Protein AF-A0AAE7BRW6-F1 (afdb_monomer)

Radius of gyration: 13.93 Å; Cα contacts (8 Å, |Δi|>4): 105; chains: 1; bounding box: 31×29×33 Å

Mean predicted aligned error: 7.73 Å

Foldseek 3Di:
DVVVVQVVCCVVQVVPDDPFPDWDDEPFWIKTKHWDQDPVRQTWIWIWTDGPPDPDDIDIDIGRDPVRVVVVVVVRND

pLDDT: mean 78.98, std 11.35, range [50.94, 90.56]

Structure (mmCIF, N/CA/C/O backbone):
data_AF-A0AAE7BRW6-F1
#
_entry.id   AF-A0AAE7BRW6-F1
#
loop_
_atom_site.group_PDB
_atom_site.id
_atom_site.type_symbol
_atom_site.label_atom_id
_atom_site.label_alt_id
_atom_site.label_comp_id
_atom_site.label_asym_id
_atom_site.label_entity_id
_atom_site.label_seq_id
_atom_site.pdbx_PDB_ins_code
_atom_site.Cartn_x
_atom_site.Cartn_y
_atom_site.Cartn_z
_atom_site.occupancy
_atom_site.B_iso_or_equiv
_atom_site.auth_seq_id
_atom_site.auth_comp_id
_atom_site.auth_asym_id
_atom_site.auth_atom_id
_atom_site.pdbx_PDB_model_num
ATOM 1 N N . MET A 1 1 ? 9.560 -17.948 -0.773 1.00 54.41 1 MET A N 1
ATOM 2 C CA . MET A 1 1 ? 8.153 -18.408 -0.649 1.00 54.41 1 MET A CA 1
ATOM 3 C C . MET A 1 1 ? 7.189 -17.392 -1.261 1.00 54.41 1 MET A C 1
ATOM 5 O O . MET A 1 1 ? 6.357 -17.806 -2.053 1.00 54.41 1 MET A O 1
ATOM 9 N N . LEU A 1 2 ? 7.366 -16.087 -0.997 1.00 55.78 2 LEU A N 1
ATOM 10 C CA . LEU A 1 2 ? 6.665 -15.002 -1.703 1.00 55.78 2 LEU A CA 1
ATOM 11 C C . LEU A 1 2 ? 6.947 -14.985 -3.214 1.00 55.78 2 LEU A C 1
ATOM 13 O O . LEU A 1 2 ? 6.000 -15.043 -3.981 1.00 55.78 2 LEU A O 1
ATOM 17 N N . ASP A 1 3 ? 8.208 -15.062 -3.654 1.00 59.75 3 ASP A N 1
ATOM 18 C CA . ASP A 1 3 ? 8.560 -14.962 -5.088 1.00 59.75 3 ASP A CA 1
ATOM 19 C C . ASP A 1 3 ? 7.843 -15.969 -6.000 1.00 59.75 3 ASP A C 1
ATOM 21 O O . ASP A 1 3 ? 7.554 -15.678 -7.160 1.00 59.75 3 ASP A O 1
ATOM 25 N N . ASN A 1 4 ? 7.558 -17.171 -5.490 1.00 65.62 4 ASN A N 1
ATOM 26 C CA . ASN A 1 4 ? 6.881 -18.209 -6.264 1.00 65.62 4 ASN A CA 1
ATOM 27 C C . ASN A 1 4 ? 5.372 -17.943 -6.361 1.00 65.62 4 ASN A C 1
ATOM 29 O O . ASN A 1 4 ? 4.781 -18.142 -7.418 1.00 65.62 4 ASN A O 1
ATOM 33 N N . LEU A 1 5 ? 4.773 -17.423 -5.286 1.00 63.91 5 LEU A N 1
ATOM 34 C CA . LEU A 1 5 ? 3.392 -16.947 -5.279 1.00 63.91 5 LEU A CA 1
ATOM 35 C C . LEU A 1 5 ? 3.233 -15.730 -6.204 1.00 63.91 5 LEU A C 1
ATOM 37 O O . LEU A 1 5 ? 2.304 -15.702 -7.004 1.00 63.91 5 LEU A O 1
ATOM 41 N N . CYS A 1 6 ? 4.180 -14.784 -6.175 1.00 64.00 6 CYS A N 1
ATOM 42 C CA . CYS A 1 6 ? 4.226 -13.648 -7.100 1.00 64.00 6 CYS A CA 1
ATOM 43 C C . CYS A 1 6 ? 4.241 -14.134 -8.552 1.00 64.00 6 CYS A C 1
ATOM 45 O O . CYS A 1 6 ? 3.391 -13.744 -9.343 1.00 64.00 6 CYS A O 1
ATOM 47 N N . LYS A 1 7 ? 5.157 -15.053 -8.892 1.00 67.38 7 LYS A N 1
ATOM 48 C CA . LYS A 1 7 ? 5.246 -15.638 -10.239 1.00 67.38 7 LYS A CA 1
ATOM 49 C C . LYS A 1 7 ? 3.963 -16.357 -10.654 1.00 67.38 7 LYS A C 1
ATOM 51 O O . LYS A 1 7 ? 3.559 -16.238 -11.807 1.00 67.38 7 LYS A O 1
ATOM 56 N N . GLN A 1 8 ? 3.313 -17.090 -9.752 1.00 69.75 8 GLN A N 1
ATOM 57 C CA . GLN A 1 8 ? 2.048 -17.777 -10.040 1.00 69.75 8 GLN A CA 1
ATOM 58 C C . GLN A 1 8 ? 0.894 -16.798 -10.283 1.00 69.75 8 GLN A C 1
ATOM 60 O O . GLN A 1 8 ? 0.148 -16.972 -11.244 1.00 69.75 8 GLN A O 1
ATOM 65 N N . ILE A 1 9 ? 0.780 -15.742 -9.477 1.00 66.56 9 ILE A N 1
ATOM 66 C CA . ILE A 1 9 ? -0.239 -14.699 -9.654 1.00 66.56 9 ILE A CA 1
ATOM 67 C C . ILE A 1 9 ? 0.013 -13.933 -10.956 1.00 66.56 9 ILE A C 1
ATOM 69 O O . ILE A 1 9 ? -0.887 -13.830 -11.781 1.00 66.56 9 ILE A O 1
ATOM 73 N N . THR A 1 10 ? 1.244 -13.480 -11.211 1.00 66.75 10 THR A N 1
ATOM 74 C CA . THR A 1 10 ? 1.593 -12.790 -12.463 1.00 66.75 10 THR A CA 1
ATOM 75 C C . THR A 1 10 ? 1.416 -13.688 -13.690 1.00 66.75 10 THR A C 1
ATOM 77 O O . THR A 1 10 ? 0.973 -13.221 -14.730 1.00 66.75 10 THR A O 1
ATOM 80 N N . SER A 1 11 ? 1.722 -14.98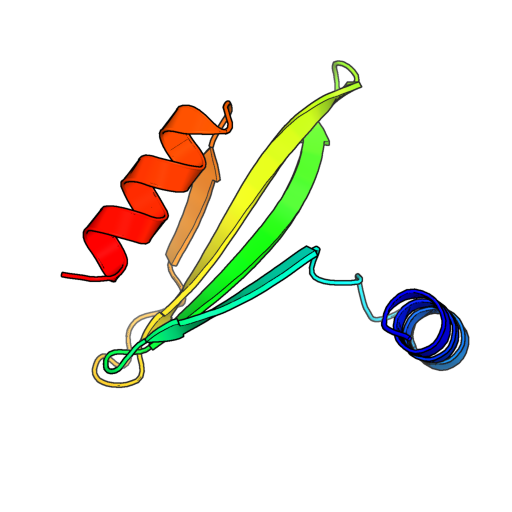3 -13.614 1.00 71.31 11 SER A N 1
ATOM 81 C CA . SER A 1 11 ? 1.509 -15.881 -14.762 1.00 71.31 11 SER A CA 1
ATOM 82 C C . SER A 1 11 ? 0.034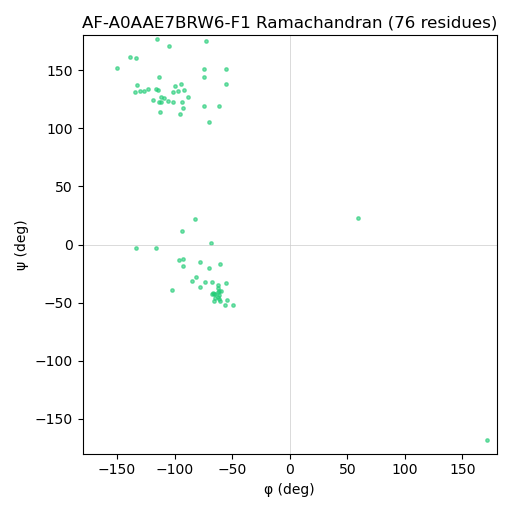 -16.204 -15.007 1.00 71.31 11 SER A C 1
ATOM 84 O O . SER A 1 11 ? -0.355 -16.363 -16.160 1.00 71.31 11 SER A O 1
ATOM 86 N N . SER A 1 12 ? -0.786 -16.266 -13.955 1.00 74.88 12 SER A N 1
ATOM 87 C CA . SER A 1 12 ? -2.215 -16.597 -14.063 1.00 74.88 12 SER A CA 1
ATOM 88 C C . SER A 1 12 ? -3.088 -15.382 -14.379 1.00 74.88 12 SER A C 1
ATOM 90 O O . SER A 1 12 ? -4.109 -15.521 -15.044 1.00 74.88 12 SER A O 1
ATOM 92 N N . PHE A 1 13 ? -2.686 -14.196 -13.917 1.00 72.94 13 PHE A N 1
ATOM 93 C CA . PHE A 1 13 ? -3.504 -12.984 -13.955 1.00 72.94 13 PHE A CA 1
ATOM 94 C C . PHE A 1 13 ? -2.757 -11.743 -14.467 1.00 72.94 13 PHE A C 1
ATOM 96 O O . PHE A 1 13 ? -3.362 -10.692 -14.609 1.00 72.94 13 PHE A O 1
ATOM 103 N N . GLY A 1 14 ? -1.459 -11.815 -14.781 1.00 52.75 14 GLY A N 1
ATOM 104 C CA . GLY A 1 14 ? -0.582 -10.646 -14.981 1.00 52.75 14 GLY A CA 1
ATOM 105 C C . GLY A 1 14 ? -0.831 -9.763 -16.204 1.00 52.75 14 GLY A C 1
ATOM 106 O O . GLY A 1 14 ? -0.092 -8.801 -16.389 1.00 52.75 14 GLY A O 1
ATOM 107 N N . ARG A 1 15 ? -1.843 -10.049 -17.034 1.00 55.81 15 ARG A N 1
ATOM 108 C CA . ARG A 1 15 ? -2.397 -9.042 -17.961 1.00 55.81 15 ARG A CA 1
ATOM 109 C C . ARG A 1 15 ? -3.393 -8.101 -17.277 1.00 55.81 15 ARG A C 1
ATOM 111 O O . ARG A 1 15 ? -3.491 -6.953 -17.690 1.00 55.81 15 ARG A O 1
ATOM 118 N N . ASP A 1 16 ? -4.056 -8.582 -16.231 1.00 56.69 16 ASP A N 1
ATOM 119 C CA . ASP A 1 16 ? -5.140 -7.915 -15.508 1.00 56.69 16 ASP A CA 1
ATOM 120 C C . ASP A 1 16 ? -4.773 -7.599 -14.041 1.00 56.69 16 ASP A C 1
ATOM 122 O O . ASP A 1 16 ? -5.562 -6.992 -13.321 1.00 56.69 16 ASP A O 1
ATOM 126 N N . THR A 1 17 ? -3.582 -7.998 -13.571 1.00 50.94 17 THR A N 1
ATOM 127 C CA . THR A 1 17 ? -3.117 -7.768 -12.191 1.00 50.94 17 THR A CA 1
ATOM 128 C C . THR A 1 17 ? -1.678 -7.267 -12.139 1.00 50.94 17 THR A C 1
ATOM 130 O O . THR A 1 17 ? -0.779 -7.904 -12.695 1.00 50.94 17 THR A O 1
ATOM 133 N N . TYR A 1 18 ? -1.441 -6.205 -11.372 1.00 53.91 18 TYR A N 1
ATOM 134 C CA . TYR A 1 18 ? -0.106 -5.794 -10.941 1.00 53.91 18 TYR A CA 1
ATOM 135 C C . TYR A 1 18 ? 0.194 -6.392 -9.564 1.00 53.91 18 TYR A C 1
ATOM 137 O O . TYR A 1 18 ? -0.677 -6.458 -8.695 1.00 53.91 18 TYR A O 1
ATOM 145 N N . PHE A 1 19 ? 1.417 -6.888 -9.369 1.00 53.97 19 PHE A N 1
ATOM 146 C CA . PHE A 1 19 ? 1.850 -7.352 -8.056 1.00 53.97 19 PHE A CA 1
ATOM 147 C C . PHE A 1 19 ? 2.006 -6.138 -7.135 1.00 53.97 19 PHE A C 1
ATOM 149 O O . PHE A 1 19 ? 2.975 -5.402 -7.266 1.00 53.97 19 PHE A O 1
ATOM 156 N N . MET A 1 20 ? 1.066 -5.948 -6.208 1.00 60.03 20 MET A N 1
ATOM 157 C CA . MET A 1 20 ? 1.184 -4.946 -5.149 1.00 60.03 20 MET A CA 1
ATOM 158 C C . MET A 1 20 ? 2.402 -5.254 -4.272 1.00 60.03 20 MET A C 1
ATOM 160 O O . MET A 1 20 ? 2.453 -6.309 -3.638 1.00 60.03 20 MET A O 1
ATOM 164 N N . GLY A 1 21 ? 3.361 -4.326 -4.221 1.00 68.88 21 GLY A N 1
ATOM 165 C CA . GLY A 1 21 ? 4.607 -4.467 -3.465 1.00 68.88 21 GLY A CA 1
ATOM 166 C C . GLY A 1 21 ? 4.421 -4.924 -2.012 1.00 68.88 21 GLY A C 1
ATOM 167 O O . GLY A 1 21 ? 5.042 -5.905 -1.603 1.00 68.88 21 GLY A O 1
ATOM 168 N N . LEU A 1 22 ? 3.566 -4.246 -1.235 1.00 76.88 22 LEU A N 1
ATOM 169 C CA . LEU A 1 22 ? 3.199 -4.617 0.144 1.00 76.88 22 LEU A CA 1
ATOM 170 C C . LEU A 1 22 ? 1.765 -4.168 0.464 1.00 76.88 22 LEU A C 1
ATOM 172 O O . LEU A 1 22 ? 1.293 -3.162 -0.056 1.00 76.88 22 LEU A O 1
ATOM 176 N N . ALA A 1 23 ? 1.085 -4.877 1.366 1.00 84.50 23 ALA A N 1
ATOM 177 C CA . ALA A 1 23 ? -0.192 -4.441 1.926 1.00 84.50 23 ALA A CA 1
ATOM 178 C C . ALA A 1 23 ? -0.161 -4.519 3.456 1.00 84.50 23 ALA A C 1
ATOM 180 O O . ALA A 1 23 ? 0.226 -5.539 4.030 1.00 84.50 23 ALA A O 1
ATOM 181 N N . PHE A 1 24 ? -0.597 -3.448 4.114 1.00 83.38 24 PHE A N 1
ATOM 182 C CA . PHE A 1 24 ? -0.679 -3.339 5.564 1.00 83.38 24 PHE A CA 1
ATOM 183 C C . PHE A 1 24 ? -2.140 -3.237 5.979 1.00 83.38 24 PHE A C 1
ATOM 185 O O . PHE A 1 24 ? -2.862 -2.337 5.553 1.00 83.38 24 PHE A O 1
ATOM 192 N N . ARG A 1 25 ? -2.583 -4.156 6.838 1.00 87.94 25 ARG A N 1
ATOM 193 C CA . ARG A 1 25 ? -3.919 -4.097 7.431 1.00 87.94 25 ARG A CA 1
ATOM 194 C C . ARG A 1 25 ? -3.859 -3.374 8.772 1.00 87.94 25 ARG A C 1
ATOM 196 O O . ARG A 1 25 ? -3.190 -3.833 9.694 1.00 87.94 25 ARG A O 1
ATOM 203 N N . PHE A 1 26 ? -4.636 -2.307 8.893 1.00 85.88 26 PHE A N 1
ATOM 204 C CA . PHE A 1 26 ? -4.871 -1.565 10.125 1.00 85.88 26 PHE A CA 1
ATOM 205 C C . PHE A 1 26 ? -6.263 -1.882 10.680 1.00 85.88 26 PHE A C 1
ATOM 207 O O . PHE A 1 26 ? -7.096 -2.511 10.024 1.00 85.88 26 PHE A O 1
ATOM 214 N N . LYS A 1 27 ? -6.549 -1.427 11.906 1.00 87.75 27 LYS A N 1
ATOM 215 C CA . LYS A 1 27 ? -7.902 -1.549 12.478 1.00 87.75 27 LYS A CA 1
ATOM 216 C C . LYS A 1 27 ? -8.943 -0.776 11.662 1.00 87.75 27 LYS A C 1
ATOM 218 O O . LYS A 1 27 ? -10.077 -1.227 11.560 1.00 87.75 27 LYS A O 1
ATOM 223 N N . LYS A 1 28 ? -8.547 0.373 11.103 1.00 86.56 28 LYS A N 1
ATOM 224 C CA . LYS A 1 28 ? -9.428 1.311 10.393 1.00 86.56 28 LYS A CA 1
ATOM 225 C C . LYS A 1 28 ? -9.498 1.066 8.877 1.00 86.56 28 LYS A C 1
ATOM 227 O O . LYS A 1 28 ? -10.374 1.634 8.243 1.00 86.56 28 LYS A O 1
ATOM 232 N N . GLY A 1 29 ? -8.614 0.249 8.294 1.00 89.44 29 GLY A N 1
ATOM 233 C CA . GLY A 1 29 ? -8.542 0.067 6.840 1.00 89.44 29 GLY A CA 1
ATOM 234 C C . GLY A 1 29 ? -7.339 -0.752 6.366 1.00 89.44 29 GLY A C 1
ATOM 235 O O . GLY A 1 29 ? -6.633 -1.360 7.174 1.00 89.44 29 GLY A O 1
ATOM 236 N N . ILE A 1 30 ? -7.087 -0.757 5.058 1.00 90.56 30 ILE A N 1
ATOM 237 C CA . ILE A 1 30 ? -5.917 -1.389 4.424 1.00 90.56 30 ILE A CA 1
ATOM 238 C C . ILE A 1 30 ? -5.159 -0.335 3.627 1.00 90.56 30 ILE A C 1
ATOM 240 O O . ILE A 1 30 ? -5.764 0.415 2.868 1.00 90.56 30 ILE A O 1
ATOM 244 N N . VAL A 1 31 ? -3.836 -0.314 3.778 1.00 89.81 31 VAL A N 1
ATOM 245 C CA . VAL A 1 31 ? -2.931 0.416 2.888 1.00 89.81 31 VAL A CA 1
ATOM 246 C C . VAL A 1 31 ? -2.290 -0.566 1.931 1.00 89.81 31 VAL A C 1
ATOM 248 O O . VAL A 1 31 ? -1.737 -1.582 2.349 1.00 89.81 31 VAL A O 1
ATOM 251 N N . MET A 1 32 ? -2.323 -0.229 0.657 1.00 88.88 32 MET A N 1
ATOM 252 C CA . MET A 1 32 ? -1.692 -0.957 -0.428 1.00 88.88 32 MET A CA 1
ATOM 253 C C . MET A 1 32 ? -0.567 -0.081 -0.957 1.00 88.88 32 MET A C 1
ATOM 255 O O . MET A 1 32 ? -0.800 1.071 -1.309 1.00 88.88 32 MET A O 1
ATOM 259 N N . THR A 1 33 ? 0.660 -0.591 -0.951 1.00 85.56 33 THR A N 1
ATOM 260 C CA . THR A 1 33 ? 1.839 0.143 -1.410 1.00 85.56 33 THR A CA 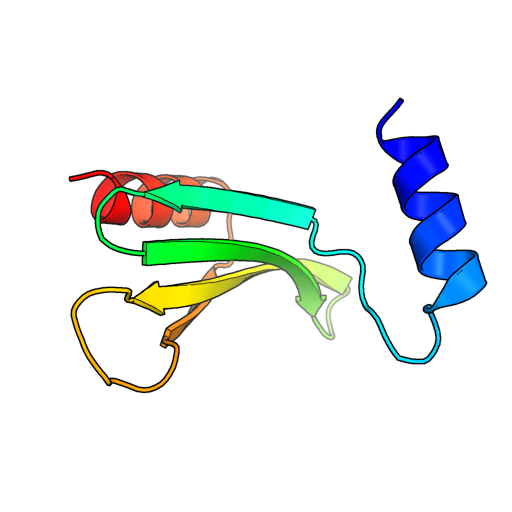1
ATOM 261 C C . THR A 1 33 ? 2.434 -0.550 -2.620 1.00 85.56 33 THR A C 1
ATOM 263 O O . THR A 1 33 ? 2.656 -1.764 -2.582 1.00 85.56 33 THR A O 1
ATOM 266 N N . ASP A 1 34 ? 2.752 0.221 -3.649 1.00 84.88 34 ASP A N 1
ATOM 267 C CA . ASP A 1 34 ? 3.423 -0.272 -4.845 1.00 84.88 34 ASP A CA 1
ATOM 268 C C . ASP A 1 34 ? 4.580 0.648 -5.249 1.00 84.88 34 ASP A C 1
ATOM 270 O O . ASP A 1 34 ? 4.670 1.792 -4.796 1.00 84.88 34 ASP A O 1
ATOM 274 N N . ILE A 1 35 ? 5.503 0.128 -6.055 1.00 82.31 35 ILE A N 1
ATOM 275 C CA . ILE A 1 35 ? 6.630 0.887 -6.591 1.00 82.31 35 ILE A CA 1
ATOM 276 C C . ILE A 1 35 ? 6.222 1.446 -7.948 1.00 82.31 35 ILE A C 1
ATOM 278 O O . ILE A 1 35 ? 6.000 0.709 -8.907 1.00 82.31 35 ILE A O 1
ATOM 282 N N . TYR A 1 36 ? 6.202 2.768 -8.045 1.00 78.81 36 TYR A N 1
ATOM 283 C CA . TYR A 1 36 ? 5.961 3.477 -9.290 1.00 78.81 36 TYR A CA 1
ATOM 284 C C . TYR A 1 36 ? 7.287 3.980 -9.853 1.00 78.81 36 TYR A C 1
ATOM 286 O O . TYR A 1 36 ? 8.014 4.717 -9.193 1.00 78.81 36 TYR A O 1
ATOM 294 N N . VAL A 1 37 ? 7.627 3.591 -11.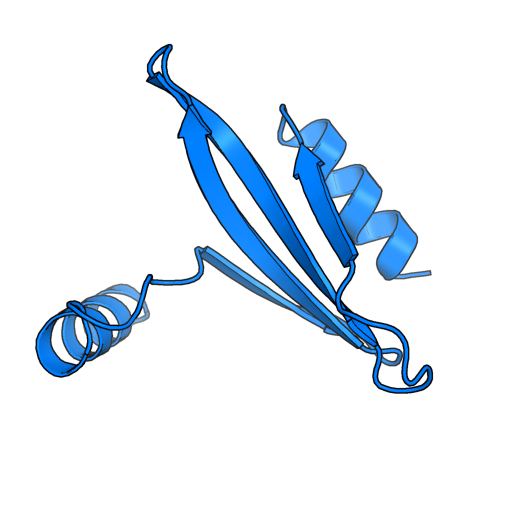081 1.00 80.00 37 VAL A N 1
ATOM 295 C CA . VAL A 1 37 ? 8.796 4.140 -11.777 1.00 80.00 37 VAL A CA 1
ATOM 296 C C . VAL A 1 37 ? 8.326 5.288 -12.658 1.00 80.00 37 VAL A C 1
ATOM 298 O O . VAL A 1 37 ? 7.602 5.076 -13.630 1.00 80.00 37 VAL A O 1
ATOM 301 N N . ASN A 1 38 ? 8.733 6.510 -12.320 1.00 80.56 38 ASN A N 1
ATOM 302 C CA . ASN A 1 38 ? 8.320 7.693 -13.067 1.00 80.56 38 ASN A CA 1
ATOM 303 C C . ASN A 1 38 ? 9.017 7.787 -14.443 1.00 80.56 38 ASN A C 1
ATOM 305 O O . ASN A 1 38 ? 9.922 7.017 -14.776 1.00 80.56 38 ASN A O 1
ATOM 309 N N . SER A 1 39 ? 8.641 8.786 -15.248 1.00 84.81 39 SER A N 1
ATOM 310 C CA . SER A 1 39 ? 9.214 9.018 -16.586 1.00 84.81 39 SER A CA 1
ATOM 311 C C . SER A 1 39 ? 10.727 9.282 -16.597 1.00 84.81 39 SER A C 1
ATOM 313 O O . SER A 1 39 ? 11.363 9.152 -17.640 1.00 84.81 39 SER A O 1
ATOM 315 N N . GLN A 1 40 ? 11.319 9.622 -15.448 1.00 88.62 40 GLN A N 1
ATOM 316 C CA . GLN A 1 40 ? 12.761 9.812 -15.264 1.00 88.62 40 GLN A CA 1
ATOM 317 C C . GLN A 1 40 ? 13.471 8.544 -14.762 1.00 88.62 40 GLN A C 1
ATOM 319 O O . GLN A 1 40 ? 14.616 8.628 -14.324 1.00 88.62 40 GLN A O 1
ATOM 324 N N . GLN A 1 41 ? 12.801 7.387 -14.783 1.00 82.75 41 GLN A N 1
ATOM 325 C CA . GLN A 1 41 ? 13.291 6.118 -14.234 1.00 82.75 41 GLN A CA 1
ATOM 326 C C . GLN A 1 41 ? 13.614 6.161 -12.731 1.00 82.75 41 GLN A C 1
ATOM 328 O O . GLN A 1 41 ? 14.395 5.350 -12.234 1.00 82.75 41 GLN A O 1
ATOM 333 N N . LYS A 1 42 ? 13.018 7.092 -11.979 1.00 82.44 42 LYS A N 1
ATOM 334 C CA . LYS A 1 42 ? 13.168 7.130 -10.521 1.00 82.44 42 LYS A CA 1
ATOM 335 C C . LYS A 1 42 ? 12.053 6.327 -9.871 1.00 82.44 42 LYS A C 1
ATOM 337 O O . LYS A 1 42 ? 10.887 6.488 -10.226 1.00 82.44 42 LYS A O 1
ATOM 342 N N . ALA A 1 43 ? 12.438 5.481 -8.921 1.00 78.25 43 ALA A N 1
ATOM 343 C CA . ALA A 1 43 ? 11.503 4.732 -8.099 1.00 78.25 43 ALA A CA 1
ATOM 344 C C . ALA A 1 43 ? 10.858 5.660 -7.060 1.00 78.25 43 ALA A C 1
ATOM 346 O O . ALA A 1 43 ? 11.541 6.239 -6.216 1.00 78.25 43 ALA A O 1
ATOM 347 N N . GLU A 1 44 ? 9.544 5.770 -7.145 1.00 86.31 44 GLU A N 1
ATOM 348 C CA . GLU A 1 44 ? 8.630 6.398 -6.200 1.00 86.31 44 GLU A CA 1
ATOM 349 C C . GLU A 1 44 ? 7.706 5.308 -5.634 1.00 86.31 44 GLU A C 1
ATOM 351 O O . GLU A 1 44 ? 7.777 4.142 -6.039 1.00 86.31 44 GLU A O 1
ATOM 356 N N . TYR A 1 45 ? 6.836 5.668 -4.694 1.00 86.50 45 TYR A N 1
ATOM 357 C CA . TYR A 1 45 ? 5.884 4.731 -4.107 1.00 86.50 45 TYR A CA 1
ATOM 358 C C . TYR A 1 45 ? 4.471 5.280 -4.211 1.00 86.50 45 TYR A C 1
ATOM 360 O O . TYR A 1 45 ? 4.215 6.428 -3.855 1.00 86.50 45 TYR A O 1
ATOM 368 N N . THR A 1 46 ? 3.550 4.448 -4.671 1.00 88.81 46 THR A N 1
ATOM 369 C CA . THR A 1 46 ? 2.117 4.733 -4.645 1.00 88.81 46 THR A CA 1
ATOM 370 C C . THR A 1 46 ? 1.512 4.073 -3.422 1.00 88.81 46 THR A C 1
ATOM 372 O O . THR A 1 46 ? 1.764 2.896 -3.171 1.00 88.81 46 THR A O 1
ATOM 375 N N . LEU A 1 47 ? 0.707 4.819 -2.676 1.00 88.56 47 LEU A N 1
ATOM 376 C CA . LEU A 1 47 ? -0.115 4.314 -1.593 1.00 88.56 47 LEU A CA 1
ATOM 377 C C . LEU A 1 47 ? -1.580 4.478 -1.963 1.00 88.56 47 LEU A C 1
ATOM 379 O O . LEU A 1 47 ? -2.000 5.563 -2.358 1.00 88.56 47 LEU A O 1
ATOM 383 N N . GLU A 1 48 ? -2.349 3.422 -1.762 1.00 89.94 48 GLU A N 1
ATOM 384 C CA . GLU A 1 48 ? -3.802 3.448 -1.791 1.00 89.94 48 GLU A CA 1
ATOM 385 C C . GLU A 1 48 ? -4.324 3.033 -0.416 1.00 89.94 48 GLU A C 1
ATOM 387 O O . GLU A 1 48 ? -3.973 1.963 0.088 1.00 89.94 48 GLU A O 1
ATOM 392 N N . PHE A 1 49 ? -5.142 3.878 0.207 1.00 89.06 49 PHE A N 1
ATOM 393 C CA . PHE A 1 49 ? -5.795 3.571 1.474 1.00 89.06 49 PHE A CA 1
ATOM 394 C C . PHE A 1 49 ? -7.289 3.349 1.276 1.00 89.06 49 PHE A C 1
ATOM 396 O O . PHE A 1 49 ? -7.994 4.218 0.764 1.00 89.06 49 PHE A O 1
ATOM 403 N N . VAL A 1 50 ? -7.769 2.200 1.747 1.00 88.06 50 VAL A N 1
ATOM 404 C CA . VAL A 1 50 ? -9.186 1.835 1.762 1.00 88.06 50 VAL A CA 1
ATOM 405 C C . VAL A 1 50 ? -9.655 1.769 3.212 1.00 88.06 50 VAL A C 1
ATOM 407 O O . VAL A 1 50 ? -9.207 0.908 3.976 1.00 88.06 50 VAL A O 1
ATOM 410 N N . SER A 1 51 ? -10.559 2.674 3.590 1.00 87.00 51 SER A N 1
ATOM 411 C CA . SER A 1 51 ? -11.169 2.710 4.923 1.00 87.00 51 SER A CA 1
ATOM 412 C C . SER A 1 51 ? -12.211 1.598 5.086 1.00 87.00 51 SER A C 1
ATOM 414 O O . SER A 1 51 ? -1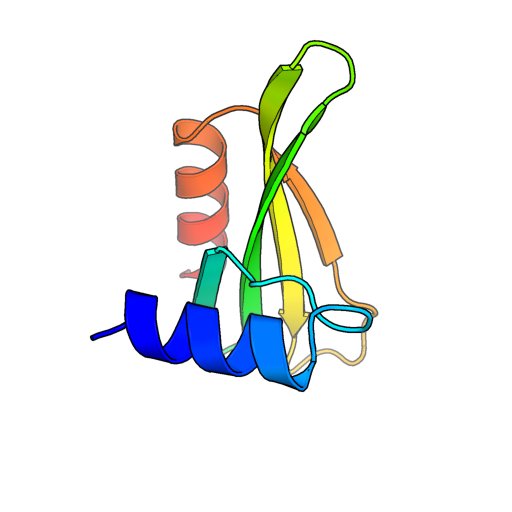2.931 1.250 4.154 1.00 87.00 51 SER A O 1
ATOM 416 N N . PHE A 1 52 ? -12.301 1.026 6.286 1.00 87.56 52 PHE A N 1
ATOM 417 C CA . PHE A 1 52 ? -13.378 0.105 6.677 1.00 87.56 52 PHE A CA 1
ATOM 418 C C . PHE A 1 52 ? -14.550 0.817 7.349 1.00 87.56 52 PHE A C 1
ATOM 420 O O . PHE A 1 52 ? -15.616 0.226 7.506 1.00 87.56 52 PHE A O 1
ATOM 427 N N . ILE A 1 53 ? -14.316 2.035 7.832 1.00 84.69 53 ILE A N 1
ATOM 428 C CA . ILE A 1 53 ? -15.254 2.772 8.682 1.00 84.69 53 ILE A CA 1
ATOM 429 C C . ILE A 1 53 ? -15.975 3.835 7.860 1.00 84.69 53 ILE A C 1
ATOM 431 O O . ILE A 1 53 ? -17.170 4.055 8.035 1.00 84.69 53 ILE A O 1
ATOM 435 N N . GLU A 1 54 ? -15.249 4.478 6.953 1.00 79.56 54 GLU A N 1
ATOM 436 C CA . GLU A 1 54 ? -15.765 5.545 6.107 1.00 79.56 54 GLU A CA 1
ATOM 437 C C . GLU A 1 54 ? -16.097 4.979 4.727 1.00 79.56 54 GLU A C 1
ATOM 439 O O . GLU A 1 54 ? -15.323 4.218 4.152 1.00 79.56 54 GLU A O 1
ATOM 444 N N . HIS A 1 55 ? -17.246 5.371 4.176 1.00 75.62 55 HIS A N 1
ATOM 445 C CA . HIS A 1 55 ? -17.644 5.032 2.805 1.00 75.62 55 HIS A CA 1
ATOM 446 C C . HIS A 1 55 ? -17.016 5.971 1.762 1.00 75.62 55 HIS A C 1
ATOM 448 O O . HIS A 1 55 ? -17.557 6.139 0.668 1.00 75.62 55 HIS A O 1
ATOM 454 N N . GLU A 1 56 ? -15.906 6.621 2.109 1.00 75.12 56 GLU A N 1
ATOM 455 C CA . GLU A 1 56 ? -15.201 7.517 1.203 1.00 75.12 56 GLU A CA 1
ATOM 456 C C . GLU A 1 56 ? -14.437 6.732 0.125 1.00 75.12 56 GLU A C 1
ATOM 458 O O . GLU A 1 56 ? -14.026 5.587 0.355 1.00 75.12 56 GLU A O 1
ATOM 463 N N . PRO A 1 57 ? -14.250 7.321 -1.072 1.00 79.31 57 PRO A N 1
ATOM 464 C CA . PRO A 1 57 ? -13.389 6.743 -2.093 1.00 79.31 57 PRO A CA 1
ATOM 465 C C . PRO A 1 57 ? -11.970 6.486 -1.559 1.00 79.31 57 PRO A C 1
ATOM 467 O O . PRO A 1 57 ? -11.501 7.236 -0.699 1.00 79.31 57 PRO A O 1
ATOM 470 N N . PRO A 1 58 ? -11.254 5.477 -2.088 1.00 81.31 58 PRO A N 1
ATOM 471 C CA . PRO A 1 58 ? -9.875 5.227 -1.695 1.00 81.31 58 PRO A CA 1
ATOM 472 C C . PRO A 1 58 ? -8.993 6.464 -1.883 1.00 81.31 58 PRO A C 1
ATOM 474 O O . PRO A 1 58 ? -9.084 7.170 -2.892 1.00 81.31 58 PRO A O 1
ATOM 477 N N . VAL A 1 59 ? -8.119 6.717 -0.910 1.00 84.06 59 VAL A N 1
ATOM 478 C CA . VAL A 1 59 ? -7.164 7.828 -0.967 1.00 84.06 59 VAL A CA 1
ATOM 479 C C . VAL A 1 59 ? -5.895 7.349 -1.655 1.00 84.06 59 VAL A C 1
ATOM 481 O O . VAL A 1 59 ? -5.296 6.368 -1.218 1.00 84.06 59 VAL A O 1
ATOM 484 N N . TYR A 1 60 ? -5.462 8.069 -2.692 1.00 85.69 60 TYR A N 1
ATOM 485 C CA . TYR A 1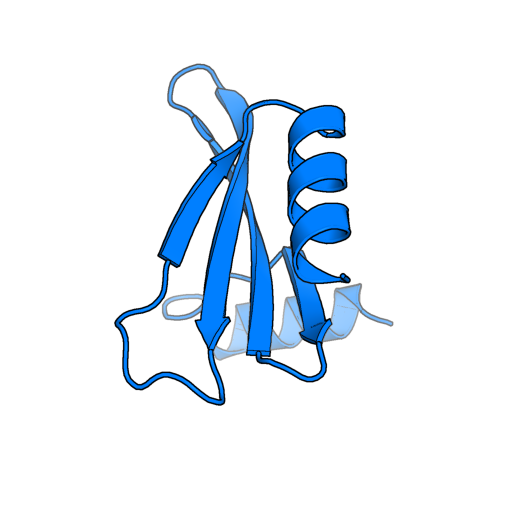 60 ? -4.245 7.764 -3.445 1.00 85.69 60 TYR A CA 1
ATOM 486 C C . TYR A 1 60 ? -3.175 8.831 -3.225 1.00 85.69 60 TYR A C 1
ATOM 488 O O . TYR A 1 60 ? -3.416 10.019 -3.446 1.00 85.69 60 TYR A O 1
ATOM 496 N N . VAL A 1 61 ? -1.975 8.408 -2.830 1.00 87.00 61 VAL A N 1
ATOM 497 C CA . VAL A 1 61 ? -0.830 9.296 -2.589 1.00 87.00 61 VAL A CA 1
ATOM 498 C C . VAL A 1 61 ? 0.412 8.742 -3.273 1.00 87.00 61 VAL A C 1
ATOM 500 O O . VAL A 1 61 ? 0.686 7.549 -3.201 1.00 87.00 61 VAL A O 1
ATOM 503 N N . ILE A 1 62 ? 1.191 9.617 -3.911 1.00 87.00 62 ILE A N 1
ATOM 504 C CA . ILE A 1 62 ? 2.522 9.283 -4.428 1.00 87.00 62 ILE A CA 1
ATOM 505 C C . ILE A 1 62 ? 3.559 9.927 -3.515 1.00 87.00 62 ILE A C 1
ATOM 507 O O . ILE A 1 62 ? 3.548 11.145 -3.329 1.00 87.00 62 ILE A O 1
ATOM 511 N N . VAL A 1 63 ? 4.461 9.121 -2.964 1.00 88.19 63 VAL A N 1
ATOM 512 C CA . VAL A 1 63 ? 5.588 9.579 -2.144 1.00 88.19 63 VAL A CA 1
ATOM 513 C C . VAL A 1 63 ? 6.907 9.304 -2.853 1.00 88.19 63 VAL A C 1
ATOM 515 O O . VAL A 1 63 ? 7.072 8.298 -3.547 1.00 88.19 63 VAL A O 1
ATOM 518 N N . LYS A 1 64 ? 7.868 10.213 -2.692 1.00 88.19 64 LYS A N 1
ATOM 519 C CA . LYS A 1 64 ? 9.106 10.224 -3.489 1.00 88.19 64 LYS A CA 1
ATOM 520 C C . LYS A 1 64 ? 10.272 9.528 -2.805 1.00 88.19 64 LYS A C 1
ATOM 522 O O . LYS A 1 64 ? 11.294 9.276 -3.440 1.00 88.19 64 LYS A O 1
ATOM 527 N N . SER A 1 65 ? 10.151 9.249 -1.511 1.00 85.88 65 SER A N 1
ATOM 528 C CA . SER A 1 65 ? 11.221 8.671 -0.704 1.00 85.88 65 SER A CA 1
ATOM 529 C C . SER A 1 65 ? 10.701 7.599 0.250 1.00 85.88 65 SER A C 1
ATOM 531 O O . SER A 1 65 ? 9.509 7.525 0.559 1.00 85.88 65 SER A O 1
ATOM 533 N N . LYS A 1 66 ? 11.616 6.752 0.732 1.00 84.12 66 LYS A N 1
ATOM 534 C CA . LYS A 1 66 ? 11.295 5.732 1.741 1.00 84.12 66 LYS A CA 1
ATOM 535 C C . LYS A 1 66 ? 10.936 6.374 3.078 1.00 84.12 66 LYS A C 1
ATOM 537 O O . LYS A 1 66 ? 10.114 5.841 3.813 1.00 84.12 66 LYS A O 1
ATOM 542 N N . GLU A 1 67 ? 11.539 7.516 3.384 1.00 89.62 67 GLU A N 1
ATOM 543 C CA . GLU A 1 67 ? 11.293 8.288 4.595 1.00 89.62 67 GLU A CA 1
ATOM 544 C C . GLU A 1 67 ? 9.872 8.864 4.602 1.00 89.62 67 GLU A C 1
ATOM 546 O O . GLU A 1 67 ? 9.194 8.807 5.626 1.00 89.62 67 GLU A O 1
ATOM 551 N N 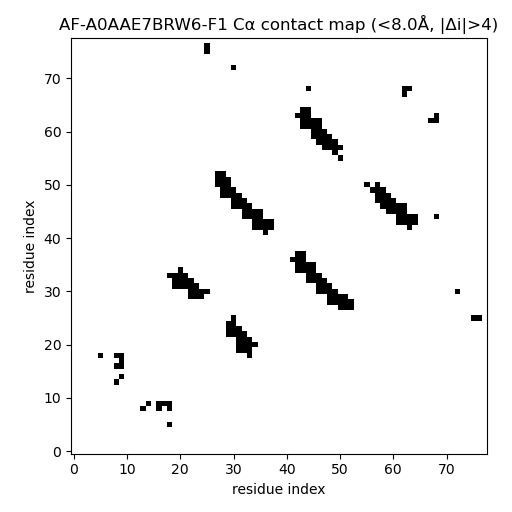. GLU A 1 68 ? 9.398 9.375 3.461 1.00 89.56 68 GLU A N 1
ATOM 552 C CA . GLU A 1 68 ? 8.008 9.817 3.297 1.00 89.56 68 GLU A CA 1
ATOM 553 C C . GLU A 1 68 ? 7.032 8.643 3.410 1.00 89.56 68 GLU A C 1
ATOM 555 O O . 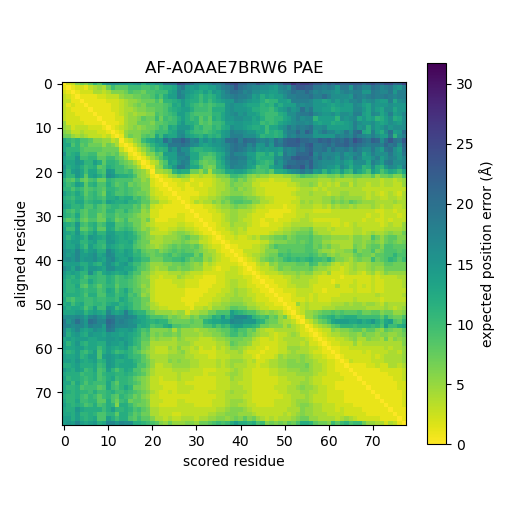GLU A 1 68 ? 6.064 8.730 4.163 1.00 89.56 68 GLU A O 1
ATOM 560 N N . LEU A 1 69 ? 7.322 7.520 2.739 1.00 86.56 69 LEU A N 1
ATOM 561 C CA . LEU A 1 69 ? 6.528 6.292 2.842 1.00 86.56 69 LEU A CA 1
ATOM 562 C C . LEU A 1 69 ? 6.379 5.836 4.299 1.00 86.56 69 LEU A C 1
ATOM 564 O O . LEU A 1 69 ? 5.275 5.541 4.754 1.00 86.56 69 LEU A O 1
ATOM 568 N N . TYR A 1 70 ? 7.488 5.811 5.040 1.00 87.00 70 TYR A N 1
ATOM 569 C CA . TYR A 1 70 ? 7.500 5.413 6.443 1.00 87.00 70 TYR A CA 1
ATOM 570 C C . TYR A 1 70 ? 6.644 6.340 7.314 1.00 87.00 70 TYR A C 1
ATOM 572 O O . TYR A 1 70 ? 5.872 5.854 8.139 1.00 87.00 70 TYR A O 1
ATOM 580 N N . ARG A 1 71 ? 6.730 7.663 7.108 1.00 90.12 71 ARG A N 1
ATOM 581 C CA . ARG A 1 71 ? 5.917 8.643 7.849 1.00 90.12 71 ARG A CA 1
ATOM 582 C C . ARG A 1 71 ? 4.422 8.437 7.620 1.00 90.12 71 ARG A C 1
ATOM 584 O O . ARG A 1 71 ? 3.683 8.366 8.593 1.00 90.12 71 ARG A O 1
ATOM 591 N N . VAL A 1 72 ? 3.993 8.260 6.369 1.00 88.19 72 VAL A N 1
ATOM 592 C CA . VAL A 1 72 ? 2.571 8.043 6.044 1.00 88.19 72 VAL A CA 1
ATOM 593 C C . VAL A 1 72 ? 2.047 6.755 6.682 1.00 88.19 72 VAL A C 1
ATOM 595 O O . VAL A 1 72 ? 0.985 6.750 7.300 1.00 88.19 72 VAL A O 1
ATOM 598 N N . ILE A 1 73 ? 2.806 5.659 6.591 1.00 86.69 73 ILE A N 1
ATOM 599 C CA . ILE A 1 73 ? 2.432 4.388 7.229 1.00 86.69 73 ILE A CA 1
ATOM 600 C C . ILE A 1 73 ? 2.332 4.549 8.753 1.00 86.69 73 ILE A C 1
ATOM 602 O O . ILE A 1 73 ? 1.420 3.996 9.366 1.00 86.69 73 ILE A O 1
ATOM 606 N N . GLN A 1 74 ? 3.246 5.306 9.368 1.00 87.12 74 GLN A N 1
ATOM 607 C CA . GLN A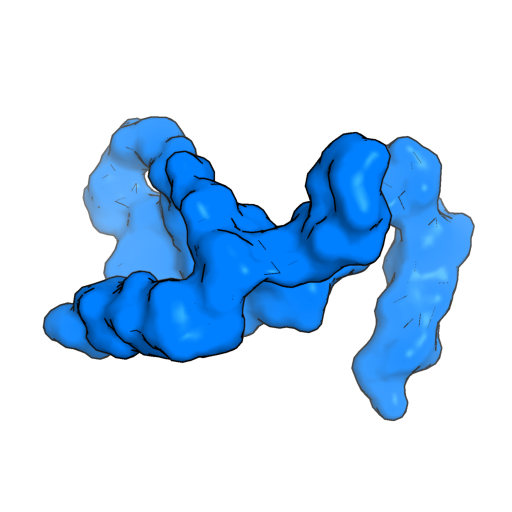 1 74 ? 3.227 5.570 10.805 1.00 87.12 74 GLN A CA 1
ATOM 608 C C . GLN A 1 74 ? 2.004 6.399 11.223 1.00 87.12 74 GLN A C 1
ATOM 610 O O . GLN A 1 74 ? 1.379 6.068 12.225 1.00 87.12 74 GLN A O 1
ATOM 615 N N . GLU A 1 75 ? 1.633 7.427 10.459 1.00 86.62 75 GLU A N 1
ATOM 616 C CA . GLU A 1 75 ? 0.433 8.235 10.718 1.00 86.62 75 GLU A CA 1
ATOM 617 C C . GLU A 1 75 ? -0.848 7.394 10.637 1.00 86.62 75 GLU A C 1
ATOM 619 O O . GLU A 1 75 ? -1.714 7.501 11.502 1.00 86.62 75 GLU A O 1
ATOM 624 N N . LEU A 1 76 ? -0.940 6.489 9.659 1.00 83.19 76 LEU A N 1
ATOM 625 C CA . LEU A 1 76 ? -2.082 5.577 9.506 1.00 83.19 76 LEU A CA 1
ATOM 626 C C . LEU A 1 76 ? -2.148 4.494 10.595 1.00 83.19 76 LEU A C 1
ATOM 628 O O . LEU A 1 76 ? -3.210 3.913 10.834 1.00 83.19 76 LEU A O 1
ATOM 632 N N . ALA A 1 77 ? -1.026 4.218 11.263 1.00 82.44 77 ALA A N 1
ATOM 633 C CA . ALA A 1 77 ? -0.957 3.281 12.378 1.00 82.44 77 ALA A CA 1
ATOM 634 C C . ALA A 1 77 ? -1.480 3.859 13.708 1.00 82.44 77 ALA A C 1
ATOM 636 O O . ALA A 1 77 ? -1.712 3.077 14.637 1.00 82.44 77 ALA A O 1
ATOM 637 N N . MET A 1 78 ? -1.645 5.185 13.812 1.00 78.88 78 MET A N 1
ATOM 638 C CA . MET A 1 78 ? -2.099 5.896 15.020 1.00 78.88 78 MET A CA 1
ATOM 639 C C . MET A 1 78 ? -3.637 6.000 15.123 1.00 78.88 78 MET A C 1
ATOM 641 O O . MET A 1 78 ? -4.134 5.982 16.270 1.00 78.88 78 MET A O 1
#

Nearest PDB structures (foldseek):
  2l3a-assembly1_B  TM=4.546E-01  e=1.840E+00  Streptococcus pneumoniae
  1e42-assembly1_A  TM=5.257E-01  e=6.594E+00  Homo sapiens
  5evh-assembly1_A-2  TM=4.423E-01  e=5.541E+00  Kribbella flavida DSM 17836
  3nm7-assembly1_A  TM=4.306E-01  e=3.692E+00  Borreliella burgdorferi
  3n8b-assembly1_A  TM=4.901E-01  e=7.848E+00  Borreliella burgdorferi

Solvent-accessible surface area (backbone atoms only — not comparable to full-atom values): 4669 Å² total; per-residue (Å²): 116,66,68,60,53,50,52,51,48,44,72,75,38,43,93,83,46,80,84,66,69,45,75,48,81,52,97,59,26,39,41,39,34,33,79,40,68,47,99,83,72,46,72,28,34,38,36,40,37,42,56,74,80,52,94,63,80,68,48,76,48,79,33,74,45,71,68,53,47,51,50,56,55,52,62,71,72,109

Sequence (78 aa):
MLDNLCKQITSSFGRDTYFMGLAFRFKKGIVMTDIYVNSQQKAEYTLEFVSFIEHEPPVYVIVKSKEELYRVIQELAM

Secondary structure (DSSP, 8-state):
-HHHHHHHHHHHHTTT----SEEEE-SSEEEEEEEEE-TTS-EEEEEEEEESS--PPPEEEEESSHHHHHHHHHHHT-